Protein AF-A0A6A0A0K5-F1 (afdb_monomer_lite)

Radius of gyration: 17.3 Å; chains: 1; bounding box: 32×42×42 Å

Secondary structure (DSSP, 8-state):
--HHHHHHTTPPTTTTT-----HHHHHT-----S-HHHH---S-EEEEEEESHHHHS-GGGHHHHHHHHHHHEEEEEEEEEE-----TTS-TTS-SSPP--PPP-

Sequence (105 aa):
MDWEGMWSAGLKPGQAFDNALTSEQQERITVQEADYLQDGAGTDYDLGVDYTFFCALHPSLRPSWAAAWAKALRPGGLLITLIFPVDPAADPNHGPPFPGKAPAV

Structure (mmCIF, N/CA/C/O backbone):
data_AF-A0A6A0A0K5-F1
#
_entry.id   AF-A0A6A0A0K5-F1
#
loop_
_atom_site.group_PDB
_atom_site.id
_atom_site.type_symbol
_atom_site.label_atom_id
_atom_site.label_alt_id
_atom_site.label_comp_id
_atom_site.label_asym_id
_atom_site.label_entity_id
_atom_site.label_seq_id
_atom_site.pdbx_PDB_ins_code
_atom_site.Cartn_x
_atom_site.Cartn_y
_atom_site.Cartn_z
_atom_site.occupancy
_atom_site.B_iso_or_equi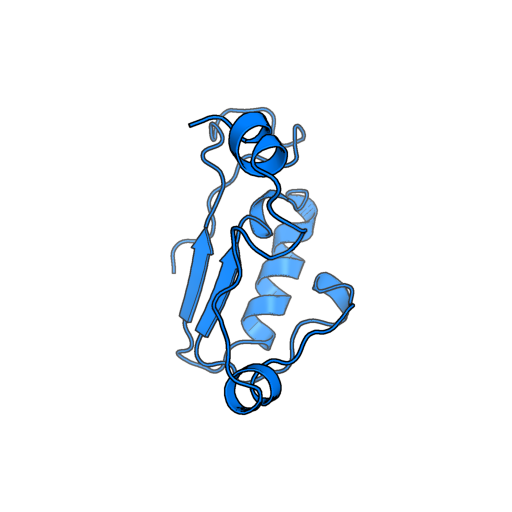v
_atom_site.auth_seq_id
_atom_site.auth_comp_id
_atom_site.auth_asym_id
_atom_site.auth_atom_id
_atom_site.pdbx_PDB_model_num
ATOM 1 N N . MET A 1 1 ? 6.229 27.042 -5.585 1.00 52.69 1 MET A N 1
ATOM 2 C CA . MET A 1 1 ? 6.116 26.546 -4.202 1.00 52.69 1 MET A CA 1
ATOM 3 C C . MET A 1 1 ? 7.203 25.502 -4.070 1.00 52.69 1 MET A C 1
ATOM 5 O O . MET A 1 1 ? 7.082 24.463 -4.704 1.00 52.69 1 MET A O 1
ATOM 9 N N . ASP A 1 2 ? 8.318 25.850 -3.431 1.00 70.06 2 ASP A N 1
ATOM 10 C CA . ASP A 1 2 ? 9.411 24.912 -3.169 1.00 70.06 2 ASP A CA 1
ATOM 11 C C . ASP A 1 2 ? 9.355 24.463 -1.700 1.00 70.06 2 ASP A C 1
ATOM 13 O O . ASP A 1 2 ? 8.832 25.176 -0.840 1.00 70.06 2 ASP A O 1
ATOM 17 N N . TRP A 1 3 ? 9.811 23.240 -1.444 1.00 58.97 3 TRP A N 1
ATOM 18 C CA . TRP A 1 3 ? 9.710 22.594 -0.136 1.00 58.97 3 TRP A CA 1
ATOM 19 C C . TRP A 1 3 ? 10.618 23.240 0.916 1.00 58.97 3 TRP A C 1
ATOM 21 O O . TRP A 1 3 ? 10.227 23.376 2.075 1.00 58.97 3 TRP A O 1
ATOM 31 N N . GLU A 1 4 ? 11.792 23.708 0.494 1.00 67.94 4 GLU A N 1
ATOM 32 C CA . GLU A 1 4 ? 12.782 24.356 1.357 1.00 67.94 4 GLU A CA 1
ATOM 33 C C . GLU A 1 4 ? 12.248 25.669 1.951 1.00 67.94 4 GLU A C 1
ATOM 35 O O . GLU A 1 4 ? 12.452 25.962 3.131 1.00 67.94 4 GLU A O 1
ATOM 40 N N . GLY A 1 5 ? 11.476 26.434 1.179 1.00 71.62 5 GLY A N 1
ATOM 41 C CA . GLY A 1 5 ? 10.829 27.670 1.602 1.00 71.62 5 GLY A CA 1
ATOM 42 C C . GLY A 1 5 ? 9.713 27.454 2.626 1.00 71.62 5 GLY A C 1
ATOM 43 O O . GLY A 1 5 ? 9.530 28.294 3.506 1.00 71.62 5 GLY A O 1
ATOM 44 N N . MET A 1 6 ? 9.000 26.322 2.572 1.00 65.19 6 MET A N 1
ATOM 45 C CA . MET A 1 6 ? 7.986 25.976 3.580 1.00 65.19 6 MET A CA 1
ATOM 46 C C . MET A 1 6 ? 8.628 25.624 4.928 1.00 65.19 6 MET A C 1
ATOM 48 O O . MET A 1 6 ? 8.154 26.078 5.969 1.00 65.19 6 MET A O 1
ATOM 52 N N . TRP A 1 7 ? 9.727 24.866 4.932 1.00 62.53 7 TRP A N 1
ATOM 53 C CA . TRP A 1 7 ? 10.435 24.502 6.167 1.00 62.53 7 TRP A CA 1
ATOM 54 C C . TRP A 1 7 ? 11.254 25.657 6.754 1.00 62.53 7 TRP A C 1
ATOM 56 O O . TRP A 1 7 ? 11.319 25.812 7.974 1.00 62.53 7 TRP A O 1
ATOM 66 N N . SER A 1 8 ? 11.782 26.542 5.907 1.00 71.12 8 SER A N 1
ATOM 67 C CA . SER A 1 8 ? 12.499 27.753 6.332 1.00 71.12 8 SER A CA 1
ATOM 68 C C . SER A 1 8 ? 11.597 28.804 7.000 1.00 71.12 8 SER A C 1
ATOM 70 O O . SER A 1 8 ? 12.098 29.702 7.673 1.00 71.12 8 SER A O 1
ATOM 72 N N . ALA A 1 9 ? 10.270 28.691 6.867 1.00 74.94 9 ALA A N 1
ATOM 73 C CA . ALA A 1 9 ? 9.289 29.601 7.468 1.00 74.94 9 ALA A CA 1
ATOM 74 C C . ALA A 1 9 ? 9.002 29.330 8.964 1.00 74.94 9 ALA A C 1
ATOM 76 O O . ALA A 1 9 ? 8.064 29.894 9.528 1.00 74.94 9 ALA A O 1
ATOM 77 N N . GLY A 1 10 ? 9.789 28.468 9.619 1.00 74.25 10 GLY A N 1
ATOM 78 C CA . GLY A 1 10 ? 9.640 28.156 11.045 1.00 74.25 10 GLY A CA 1
ATOM 79 C C . GLY A 1 10 ? 8.537 27.141 11.360 1.00 74.25 10 GLY A C 1
ATOM 80 O O . GLY A 1 10 ? 8.114 27.041 12.513 1.00 74.25 10 GLY A O 1
ATOM 81 N N . LEU A 1 11 ? 8.071 26.388 10.357 1.00 65.56 11 LEU A N 1
ATOM 82 C CA . LEU A 1 11 ? 7.167 25.256 10.560 1.00 65.56 11 LEU A CA 1
ATOM 83 C C . LEU A 1 11 ? 7.922 24.109 11.246 1.00 65.56 11 LEU A C 1
ATOM 85 O O . LEU A 1 11 ? 8.991 23.695 10.799 1.00 65.56 11 LEU A O 1
ATOM 89 N N . LYS A 1 12 ? 7.362 23.576 12.332 1.00 60.94 12 LYS A N 1
ATOM 90 C CA . LYS A 1 12 ? 7.873 22.365 12.988 1.00 60.94 12 LYS A CA 1
ATOM 91 C C . LYS A 1 12 ? 7.482 21.117 12.175 1.00 60.94 12 LYS A C 1
ATOM 93 O O . LYS A 1 12 ? 6.482 21.166 11.456 1.00 60.94 12 LYS A O 1
ATOM 98 N N . PRO A 1 13 ? 8.212 19.989 12.286 1.00 52.72 13 PRO A N 1
ATOM 99 C CA . PRO A 1 13 ? 7.772 18.713 11.713 1.00 52.72 13 PRO A CA 1
ATOM 100 C C . PRO A 1 13 ? 6.319 18.399 12.110 1.00 52.72 13 PRO A C 1
ATOM 102 O O . PRO A 1 13 ? 5.974 18.525 13.281 1.00 52.72 13 PRO A O 1
ATOM 105 N N . GLY A 1 14 ? 5.474 18.053 11.133 1.00 59.56 14 GLY A N 1
ATOM 106 C CA . GLY A 1 14 ? 4.019 17.885 11.300 1.00 59.56 14 GLY A CA 1
ATOM 107 C C . GLY A 1 14 ? 3.210 19.121 10.899 1.00 59.56 14 GLY A C 1
ATOM 108 O O . GLY A 1 14 ? 2.281 19.021 10.111 1.00 59.56 14 GLY A O 1
ATOM 109 N N . GLN A 1 15 ? 3.655 20.324 11.254 1.00 62.28 15 GLN A N 1
ATOM 110 C CA . GLN A 1 15 ? 2.855 21.557 11.189 1.00 62.28 15 GLN A CA 1
ATOM 111 C C . GLN A 1 15 ? 2.355 21.963 9.784 1.00 62.28 15 GLN A C 1
ATOM 113 O O . GLN A 1 15 ? 1.380 22.700 9.661 1.00 62.28 15 GLN A O 1
ATOM 118 N N . ALA A 1 16 ? 3.019 21.507 8.717 1.00 58.62 16 ALA A N 1
ATOM 119 C CA . ALA A 1 16 ? 2.605 21.756 7.331 1.00 58.62 16 ALA A CA 1
ATOM 120 C C . ALA A 1 16 ? 1.531 20.774 6.819 1.00 58.62 16 ALA A C 1
ATOM 122 O O . ALA A 1 16 ? 0.846 21.071 5.842 1.00 58.62 16 ALA A O 1
ATOM 123 N N . PHE A 1 17 ? 1.406 19.609 7.459 1.00 59.84 17 PHE A N 1
ATOM 124 C CA . PHE A 1 17 ? 0.551 18.493 7.040 1.00 59.84 17 PHE A CA 1
ATOM 125 C C . PHE A 1 17 ? -0.351 17.976 8.166 1.00 59.84 17 PHE A C 1
ATOM 127 O O . PHE A 1 17 ? -1.050 16.980 7.979 1.00 59.84 17 PHE A O 1
ATOM 134 N N . ASP A 1 18 ? -0.352 18.651 9.318 1.00 58.31 18 ASP A N 1
ATOM 135 C CA . ASP A 1 18 ? -1.231 18.361 10.438 1.00 58.31 18 ASP A CA 1
ATOM 136 C C . ASP A 1 18 ? -2.674 18.620 9.993 1.00 58.31 18 ASP A C 1
ATOM 138 O O . ASP A 1 18 ? -3.207 19.728 10.074 1.00 58.31 18 ASP A O 1
ATOM 142 N N . ASN A 1 19 ? -3.347 17.557 9.554 1.00 58.47 19 ASN A N 1
ATOM 143 C CA . ASN A 1 19 ? -4.766 17.437 9.828 1.00 58.47 19 ASN A CA 1
ATOM 144 C C . ASN A 1 19 ? -4.866 17.513 11.349 1.00 58.47 19 ASN A C 1
ATOM 146 O O . ASN A 1 19 ? -4.417 16.592 12.026 1.00 58.47 19 ASN A O 1
ATOM 150 N N . ALA A 1 20 ? -5.366 18.623 11.892 1.00 69.06 20 ALA A N 1
ATOM 151 C CA . ALA A 1 20 ? -5.585 18.781 13.324 1.00 69.06 20 ALA A CA 1
ATOM 152 C C . ALA A 1 20 ? -6.673 17.792 13.779 1.00 69.06 20 ALA A C 1
ATOM 154 O O . ALA A 1 20 ? -7.835 18.153 13.953 1.00 69.06 20 ALA A O 1
ATOM 155 N N . LEU A 1 21 ? -6.303 16.517 13.891 1.00 78.31 21 LEU A N 1
ATOM 156 C CA . LEU A 1 21 ? -7.168 15.451 14.352 1.00 78.31 21 LEU A CA 1
ATOM 157 C C . LEU A 1 21 ? -7.382 15.649 15.847 1.00 78.31 21 LEU A C 1
ATOM 159 O O . LEU A 1 21 ? -6.422 15.807 16.607 1.00 78.31 21 LEU A O 1
ATOM 163 N N . THR A 1 22 ? -8.636 15.610 16.279 1.00 86.00 22 THR A N 1
ATOM 164 C CA . THR A 1 22 ? -8.963 15.543 17.703 1.00 86.00 22 THR A CA 1
ATOM 165 C C . THR A 1 22 ? -8.405 14.252 18.308 1.00 86.00 22 THR A C 1
ATOM 167 O O . THR A 1 22 ? -8.148 13.283 17.592 1.00 86.00 22 THR A O 1
ATOM 170 N N . SER A 1 23 ? -8.249 14.195 19.633 1.00 85.06 23 SER A N 1
ATOM 171 C CA . SER A 1 23 ? -7.840 12.958 20.317 1.00 85.06 23 SER A CA 1
ATOM 172 C C . SER A 1 23 ? -8.764 11.782 19.973 1.00 85.06 23 SER A C 1
ATOM 174 O O . SER A 1 23 ? -8.282 10.695 19.682 1.00 85.06 23 SER A O 1
ATOM 176 N N . GLU A 1 24 ? -10.074 12.029 19.868 1.00 90.81 24 GLU A N 1
ATOM 177 C CA . GLU A 1 24 ? -11.053 11.019 19.443 1.00 90.81 24 GLU A CA 1
ATOM 178 C C . GLU A 1 24 ? -10.794 10.509 18.013 1.00 90.81 24 GLU A C 1
ATOM 180 O O . GLU A 1 24 ? -10.960 9.327 17.725 1.00 90.81 24 GLU A O 1
ATOM 185 N N . GLN A 1 25 ? -10.385 11.382 17.086 1.00 88.38 25 GLN A N 1
ATOM 186 C CA . GLN A 1 25 ? -10.047 10.970 15.721 1.00 88.38 25 GLN A CA 1
ATOM 187 C C . GLN A 1 25 ? -8.738 10.178 15.670 1.00 88.38 25 GLN A C 1
ATOM 189 O O . GLN A 1 25 ? -8.630 9.243 14.880 1.00 88.38 25 GLN A O 1
ATOM 194 N N . GLN A 1 26 ? -7.765 10.518 16.516 1.00 85.12 26 GLN A N 1
ATOM 195 C CA . GLN A 1 26 ? -6.502 9.784 16.621 1.00 85.12 26 GLN A CA 1
ATOM 196 C C . GLN A 1 26 ? -6.717 8.369 17.172 1.00 85.12 26 GLN A C 1
ATOM 198 O O . GLN A 1 26 ? -6.127 7.426 16.657 1.00 85.12 26 GLN A O 1
ATOM 203 N N . GLU A 1 27 ? -7.620 8.193 18.140 1.00 91.38 27 GLU A N 1
ATOM 204 C CA . GLU A 1 27 ? -7.978 6.875 18.694 1.00 91.38 27 GLU A CA 1
ATOM 205 C C . GLU A 1 27 ? -8.615 5.929 17.661 1.00 91.38 27 GLU A C 1
ATOM 207 O O . GLU A 1 27 ? -8.588 4.711 17.832 1.00 91.38 27 GLU A O 1
ATOM 212 N N 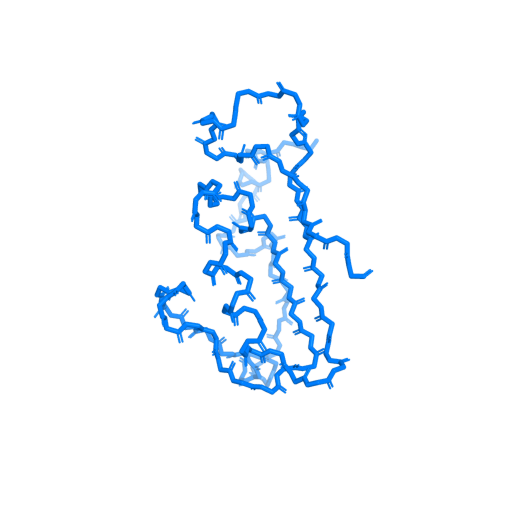. 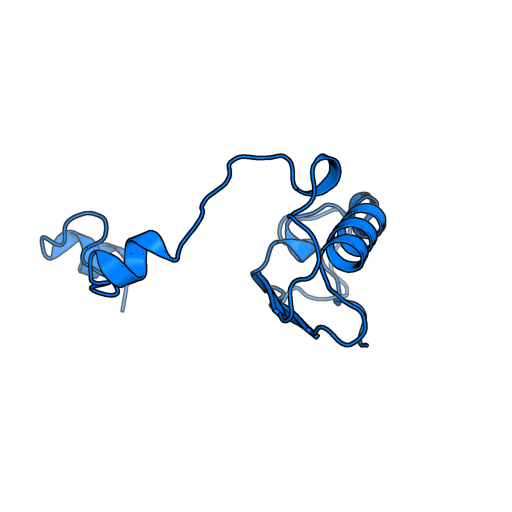ARG A 1 28 ? -9.162 6.465 16.561 1.00 92.25 28 ARG A N 1
ATOM 213 C CA . ARG A 1 28 ? -9.715 5.672 15.447 1.00 92.25 28 ARG A CA 1
ATOM 214 C C . ARG A 1 28 ? -8.645 5.196 14.461 1.00 92.25 28 ARG A C 1
ATOM 216 O O . ARG A 1 28 ? -8.971 4.460 13.532 1.00 92.25 28 ARG A O 1
ATOM 223 N N . ILE A 1 29 ? -7.394 5.622 14.630 1.00 90.44 29 ILE A N 1
ATOM 224 C CA . ILE A 1 29 ? -6.277 5.270 13.755 1.00 90.44 29 ILE A CA 1
ATOM 225 C C . ILE A 1 29 ? -5.431 4.209 14.448 1.00 90.44 29 ILE A C 1
ATOM 227 O O . ILE A 1 29 ? -4.956 4.388 15.564 1.00 90.44 29 ILE A O 1
ATOM 231 N N . THR A 1 30 ? -5.201 3.102 13.751 1.00 90.56 30 THR A N 1
ATOM 232 C CA . THR A 1 30 ? -4.217 2.097 14.154 1.00 90.56 30 THR A CA 1
ATOM 233 C C . THR A 1 30 ? -3.061 2.132 13.169 1.00 90.56 30 THR A C 1
ATOM 235 O O . THR A 1 30 ? -3.275 2.065 11.960 1.00 90.56 30 THR A O 1
ATOM 238 N N . VAL A 1 31 ? -1.841 2.243 13.690 1.00 90.56 31 VAL A N 1
ATOM 239 C CA . VAL A 1 31 ? -0.606 2.160 12.907 1.00 90.56 31 VAL A CA 1
ATOM 240 C C . VAL A 1 31 ? 0.122 0.892 13.318 1.00 90.56 31 VAL A C 1
ATOM 242 O O . VAL A 1 31 ? 0.284 0.627 14.507 1.00 90.56 31 VAL A O 1
ATOM 245 N N . GLN A 1 32 ? 0.554 0.118 12.330 1.00 89.81 32 GLN A N 1
ATOM 246 C CA . GLN A 1 32 ? 1.276 -1.127 12.537 1.00 89.81 32 GLN A CA 1
ATOM 247 C C . GLN A 1 32 ? 2.568 -1.108 11.720 1.00 89.81 32 GLN A C 1
ATOM 249 O O . GLN A 1 32 ? 2.545 -0.826 10.524 1.00 89.81 32 GLN A O 1
ATOM 254 N N . GLU A 1 33 ? 3.685 -1.426 12.371 1.00 91.75 33 GLU A N 1
ATOM 255 C CA . GLU A 1 33 ? 4.953 -1.737 11.710 1.00 91.75 33 GLU A CA 1
ATOM 256 C C . GLU A 1 33 ? 4.977 -3.239 11.392 1.00 91.75 33 GLU A C 1
ATOM 258 O O . GLU A 1 33 ? 4.847 -4.060 12.300 1.00 91.75 33 GLU A O 1
ATOM 263 N N . ALA A 1 34 ? 5.067 -3.601 10.110 1.00 89.44 34 ALA A N 1
ATOM 264 C CA . ALA A 1 34 ? 5.020 -4.990 9.644 1.00 89.44 34 ALA A CA 1
ATOM 265 C C . ALA A 1 34 ? 5.610 -5.140 8.230 1.00 89.44 34 ALA A C 1
ATOM 267 O O . ALA A 1 34 ? 5.699 -4.157 7.485 1.00 89.44 34 ALA A O 1
ATOM 268 N N . ASP A 1 35 ? 5.939 -6.375 7.829 1.00 92.75 35 ASP A N 1
ATOM 269 C CA . ASP A 1 35 ? 6.133 -6.708 6.413 1.00 92.75 35 ASP A CA 1
ATOM 270 C C . ASP A 1 35 ? 4.771 -7.048 5.807 1.00 92.75 35 ASP A C 1
ATOM 272 O O . ASP A 1 35 ? 4.245 -8.151 5.960 1.00 92.75 35 ASP A O 1
ATOM 276 N N . TYR A 1 36 ? 4.198 -6.093 5.078 1.00 91.00 36 TYR A N 1
ATOM 277 C CA . TYR A 1 36 ? 2.877 -6.253 4.480 1.00 91.00 36 TYR A CA 1
ATOM 278 C C . TYR A 1 36 ? 2.753 -7.491 3.571 1.00 91.00 36 TYR A C 1
ATOM 280 O O . TYR A 1 36 ? 1.670 -8.066 3.472 1.00 91.00 36 TYR A O 1
ATOM 288 N N . LEU A 1 37 ? 3.834 -7.934 2.914 1.00 93.25 37 LEU A N 1
ATOM 289 C CA . LEU A 1 37 ? 3.778 -9.089 2.011 1.00 93.25 37 LEU A CA 1
ATOM 290 C C . LEU A 1 37 ? 3.721 -10.432 2.749 1.00 93.25 37 LEU A C 1
ATOM 292 O O . LEU A 1 37 ? 3.316 -11.428 2.146 1.00 93.25 37 LEU A O 1
ATOM 296 N N . GLN A 1 38 ? 4.122 -10.468 4.020 1.00 88.88 38 GLN A N 1
ATOM 297 C CA . GLN A 1 38 ? 4.116 -11.675 4.852 1.00 88.88 38 GLN A CA 1
ATOM 298 C C . GLN A 1 38 ? 2.972 -11.647 5.862 1.00 88.88 38 GLN A C 1
ATOM 300 O O . GLN A 1 38 ? 2.194 -12.598 5.962 1.00 88.88 38 GLN A O 1
ATOM 305 N N . ASP A 1 39 ? 2.847 -10.530 6.570 1.00 84.62 39 ASP A N 1
ATOM 306 C CA . ASP A 1 39 ? 1.926 -10.376 7.689 1.00 84.62 39 ASP A CA 1
ATOM 307 C C . ASP A 1 39 ? 0.531 -9.935 7.208 1.00 84.62 39 ASP A C 1
ATOM 309 O O . ASP A 1 39 ? -0.487 -10.273 7.822 1.00 84.62 39 ASP A O 1
ATOM 313 N N . GLY A 1 40 ? 0.468 -9.266 6.049 1.00 73.56 40 GLY A N 1
ATOM 314 C CA . GLY A 1 40 ? -0.746 -8.662 5.503 1.00 73.56 40 GLY A CA 1
ATOM 315 C C . GLY A 1 40 ? -1.231 -7.466 6.326 1.00 73.56 40 GLY A C 1
ATOM 316 O O . GLY A 1 40 ? -0.587 -7.024 7.275 1.00 73.56 40 GLY A O 1
ATOM 317 N N . ALA A 1 41 ? -2.402 -6.945 5.965 1.00 72.88 41 ALA A N 1
ATOM 318 C CA . ALA A 1 41 ? -3.225 -6.198 6.913 1.00 72.88 41 ALA A CA 1
ATOM 319 C C . ALA A 1 41 ? -4.172 -7.171 7.642 1.00 72.88 41 ALA A C 1
ATOM 321 O O . ALA A 1 41 ? -4.213 -8.366 7.326 1.00 72.88 41 ALA A O 1
ATOM 322 N N . GLY A 1 42 ? -4.956 -6.663 8.601 1.00 82.81 42 GLY A N 1
ATOM 323 C CA . GLY A 1 42 ? -6.135 -7.375 9.108 1.00 82.81 42 GLY A CA 1
ATOM 324 C C . GLY A 1 42 ? -7.106 -7.789 7.987 1.00 82.81 42 GLY A C 1
ATOM 325 O O . GLY A 1 42 ? -6.828 -7.618 6.802 1.00 82.81 42 GLY A O 1
ATOM 326 N N . THR A 1 43 ? -8.259 -8.342 8.341 1.00 91.88 43 THR A N 1
ATOM 327 C CA . THR A 1 43 ? -9.263 -8.791 7.362 1.00 91.88 43 THR A CA 1
ATOM 328 C C . THR A 1 43 ? -10.494 -7.893 7.364 1.00 91.88 43 THR A C 1
ATOM 330 O O . THR A 1 43 ? -10.673 -7.054 8.245 1.00 91.88 43 THR A O 1
ATOM 333 N N . ASP A 1 44 ? -11.363 -8.115 6.379 1.00 95.25 44 ASP A N 1
ATOM 334 C CA . ASP A 1 44 ? -12.714 -7.557 6.301 1.00 95.25 44 ASP A CA 1
ATOM 335 C C . ASP A 1 44 ? -12.799 -6.036 6.108 1.00 95.25 44 ASP A C 1
ATOM 337 O O . ASP A 1 44 ? -13.818 -5.416 6.420 1.00 95.25 44 ASP A O 1
ATOM 341 N N . TYR A 1 45 ? -11.766 -5.426 5.526 1.00 96.50 45 TYR A N 1
ATOM 342 C CA . TYR A 1 45 ? -11.812 -4.011 5.173 1.00 96.50 45 TYR A CA 1
ATOM 343 C C . TYR A 1 45 ? -12.762 -3.752 3.996 1.00 96.50 45 TYR A C 1
ATOM 345 O O . TYR A 1 45 ? -12.773 -4.481 2.999 1.00 96.50 45 TYR A O 1
ATOM 353 N N . ASP A 1 46 ? -13.540 -2.672 4.097 1.00 97.44 46 ASP A N 1
ATOM 354 C CA . ASP A 1 46 ? -14.414 -2.185 3.024 1.00 97.44 46 ASP A CA 1
ATOM 355 C C . ASP A 1 46 ? -13.632 -1.494 1.893 1.00 97.44 46 ASP A C 1
ATOM 357 O O . ASP A 1 46 ? -14.020 -1.567 0.725 1.00 97.44 46 ASP A O 1
ATOM 361 N N . LEU A 1 47 ? -12.543 -0.804 2.245 1.00 96.44 47 LEU A N 1
ATOM 362 C CA . LEU A 1 47 ? -11.732 0.004 1.341 1.00 96.44 47 LEU A CA 1
ATOM 363 C C . LEU A 1 47 ? -10.244 -0.149 1.675 1.00 96.44 47 LEU A C 1
ATOM 365 O O . LEU A 1 47 ? -9.828 0.073 2.810 1.00 96.44 47 LEU A O 1
ATOM 369 N N . GLY A 1 48 ? -9.449 -0.462 0.658 1.00 94.88 48 GLY A N 1
ATOM 370 C CA . GLY A 1 48 ? -7.994 -0.428 0.678 1.00 94.88 48 GLY A CA 1
ATOM 371 C C . GLY A 1 48 ? -7.474 0.723 -0.175 1.00 94.88 48 GLY A C 1
ATOM 372 O O . GLY A 1 48 ? -8.005 0.998 -1.254 1.00 94.88 48 GLY A O 1
ATOM 373 N N . VAL A 1 49 ? -6.422 1.387 0.297 1.00 95.31 49 VAL A N 1
ATOM 374 C CA . VAL A 1 49 ? -5.713 2.421 -0.462 1.00 95.31 49 VAL A CA 1
ATOM 375 C C . VAL A 1 49 ? -4.242 2.046 -0.527 1.00 95.31 49 VAL A C 1
ATOM 377 O O . VAL A 1 49 ? -3.549 2.027 0.487 1.00 95.31 49 VAL A O 1
ATOM 380 N N . ASP A 1 50 ? -3.768 1.768 -1.734 1.00 94.62 50 ASP A N 1
ATOM 381 C CA . ASP A 1 50 ? -2.353 1.608 -2.034 1.00 94.62 50 ASP A CA 1
ATOM 382 C C . ASP A 1 50 ? -1.842 2.915 -2.638 1.00 94.62 50 ASP A C 1
ATOM 384 O O . ASP A 1 50 ? -2.222 3.295 -3.749 1.00 94.62 50 ASP A O 1
ATOM 388 N N . TYR A 1 51 ? -1.000 3.622 -1.887 1.00 94.44 51 TYR A N 1
ATOM 389 C CA . TYR A 1 51 ? -0.378 4.853 -2.351 1.00 94.44 51 TYR A CA 1
ATOM 390 C C . TYR A 1 51 ? 1.079 4.603 -2.724 1.00 94.44 51 TYR A C 1
ATOM 392 O O . TYR A 1 51 ? 1.965 4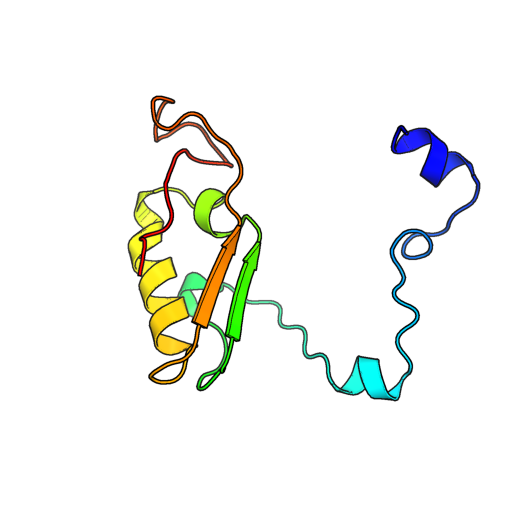.606 -1.871 1.00 94.44 51 TYR A O 1
ATOM 400 N N . THR A 1 52 ? 1.334 4.407 -4.016 1.00 93.75 52 THR A N 1
ATOM 401 C CA . THR A 1 52 ? 2.662 4.174 -4.610 1.00 93.75 52 THR A CA 1
ATOM 402 C C . THR A 1 52 ? 3.413 2.938 -4.093 1.00 93.75 52 THR A C 1
ATOM 404 O O . THR A 1 52 ? 4.562 2.722 -4.479 1.00 93.75 52 THR A O 1
ATOM 407 N N . PHE A 1 53 ? 2.771 2.080 -3.294 1.00 94.62 53 PHE A N 1
ATOM 408 C CA . PHE A 1 53 ? 3.385 0.880 -2.730 1.00 94.62 53 PHE A CA 1
ATOM 409 C C . PHE A 1 53 ? 3.504 -0.222 -3.788 1.00 94.62 53 PHE A C 1
ATOM 411 O O . PHE A 1 53 ? 4.585 -0.783 -3.962 1.00 94.62 53 PHE A O 1
ATOM 418 N N . PHE A 1 54 ? 2.465 -0.439 -4.602 1.00 94.69 54 PHE A N 1
ATOM 419 C CA . PHE A 1 54 ? 2.498 -1.383 -5.729 1.00 94.69 54 PHE A CA 1
ATOM 420 C C . PHE A 1 54 ? 3.725 -1.201 -6.640 1.00 94.69 54 PHE A C 1
ATOM 422 O O . PHE A 1 54 ? 4.397 -2.172 -6.990 1.00 94.69 54 PHE A O 1
ATOM 429 N N . CYS A 1 55 ? 4.030 0.042 -7.033 1.00 93.94 55 CYS A N 1
ATOM 430 C CA . CYS A 1 55 ? 5.176 0.335 -7.897 1.00 93.94 55 CYS A CA 1
ATOM 431 C C . CYS A 1 55 ? 6.500 0.463 -7.140 1.00 93.94 55 CYS A C 1
ATOM 433 O O . CYS A 1 55 ? 7.546 0.475 -7.781 1.00 93.94 55 CYS A O 1
ATOM 435 N N . ALA A 1 56 ? 6.496 0.529 -5.810 1.00 96.00 56 ALA A N 1
ATOM 436 C CA . ALA A 1 56 ? 7.726 0.415 -5.032 1.00 96.00 56 ALA A CA 1
ATOM 437 C C . ALA A 1 56 ? 8.264 -1.030 -5.019 1.00 96.00 56 ALA A C 1
ATOM 439 O O . ALA A 1 56 ? 9.462 -1.247 -4.849 1.00 96.00 56 ALA A O 1
ATOM 440 N N . LEU A 1 57 ? 7.390 -2.017 -5.241 1.00 94.94 57 LEU A N 1
ATOM 441 C CA . LEU A 1 57 ? 7.743 -3.432 -5.270 1.00 94.94 57 LEU A CA 1
ATOM 442 C C . LEU A 1 57 ? 8.323 -3.858 -6.623 1.00 94.94 57 LEU A C 1
ATOM 444 O O . LEU A 1 57 ? 7.778 -3.545 -7.688 1.00 94.94 57 LEU A O 1
ATOM 448 N N . HIS A 1 58 ? 9.385 -4.667 -6.573 1.00 94.88 58 HIS A N 1
ATOM 449 C CA . HIS A 1 58 ? 9.902 -5.352 -7.756 1.00 94.88 58 HIS A CA 1
ATOM 450 C C . HIS A 1 58 ? 8.783 -6.185 -8.417 1.00 94.88 58 HIS A C 1
ATOM 452 O O . HIS A 1 58 ? 7.988 -6.801 -7.695 1.00 94.88 58 HIS A O 1
ATOM 458 N N . PRO A 1 59 ? 8.706 -6.275 -9.763 1.00 93.56 59 PRO A N 1
ATOM 459 C CA . PRO A 1 59 ? 7.621 -6.981 -10.444 1.00 93.56 59 PRO A CA 1
ATOM 460 C C . PRO A 1 59 ? 7.365 -8.416 -9.962 1.00 93.56 59 PRO A C 1
ATOM 462 O O . PRO A 1 59 ? 6.214 -8.852 -9.942 1.00 93.56 59 PRO A O 1
ATOM 465 N N . SER A 1 60 ? 8.404 -9.130 -9.515 1.00 94.44 60 SER A N 1
ATOM 466 C CA . SER A 1 60 ? 8.286 -10.497 -8.983 1.00 94.44 60 SER A CA 1
ATOM 467 C C . SER A 1 60 ? 7.492 -10.610 -7.674 1.00 94.44 60 SER A C 1
ATOM 469 O O . SER A 1 60 ? 7.044 -11.703 -7.345 1.00 94.44 60 SER A O 1
ATOM 471 N N . LEU A 1 61 ? 7.305 -9.515 -6.931 1.00 95.38 61 LEU A N 1
ATOM 472 C CA . LEU A 1 61 ? 6.571 -9.487 -5.657 1.00 95.38 61 LEU A CA 1
ATOM 473 C C . LEU A 1 61 ? 5.088 -9.116 -5.824 1.00 95.38 61 LEU A C 1
ATOM 475 O O . LEU A 1 61 ? 4.305 -9.234 -4.882 1.00 95.38 61 LEU A O 1
ATOM 479 N N . ARG A 1 62 ? 4.673 -8.697 -7.027 1.00 93.25 62 ARG A N 1
ATOM 480 C CA . ARG A 1 62 ? 3.292 -8.269 -7.314 1.00 93.25 62 ARG A CA 1
ATOM 481 C C . ARG A 1 62 ? 2.232 -9.359 -7.076 1.00 93.25 62 ARG A C 1
ATOM 483 O O . ARG A 1 62 ? 1.145 -9.002 -6.627 1.00 93.25 62 ARG A O 1
ATOM 490 N N . PRO A 1 63 ? 2.494 -10.662 -7.308 1.00 93.94 63 PRO A N 1
ATOM 491 C CA . PRO A 1 63 ? 1.543 -11.707 -6.926 1.00 93.94 63 PRO A CA 1
ATOM 492 C C . PRO A 1 63 ? 1.293 -11.766 -5.413 1.00 93.94 63 PRO A C 1
ATOM 494 O O . PRO A 1 63 ? 0.144 -11.876 -4.994 1.00 93.94 63 PRO A O 1
ATOM 497 N N . SER A 1 64 ? 2.342 -11.631 -4.592 1.00 94.81 64 SER A N 1
ATOM 498 C CA . SER A 1 64 ? 2.210 -11.599 -3.128 1.00 94.81 64 SER A CA 1
ATOM 499 C C . SER A 1 64 ? 1.443 -10.364 -2.663 1.00 94.81 64 SER A C 1
ATOM 501 O O . SER A 1 64 ? 0.566 -10.467 -1.814 1.00 94.81 64 SER A O 1
ATOM 503 N N . TRP A 1 65 ? 1.708 -9.210 -3.281 1.00 95.06 65 TRP A N 1
ATOM 504 C CA . TRP A 1 65 ? 0.942 -7.983 -3.059 1.00 95.06 65 TRP A CA 1
ATOM 505 C C . TRP A 1 65 ? -0.554 -8.167 -3.352 1.00 95.06 65 TRP A C 1
ATOM 507 O O . TRP A 1 65 ? -1.395 -7.800 -2.533 1.00 95.06 65 TRP A O 1
ATOM 517 N N . ALA A 1 66 ? -0.896 -8.787 -4.486 1.00 93.06 66 ALA A N 1
ATOM 518 C CA . ALA A 1 66 ? -2.288 -9.032 -4.858 1.00 93.06 66 ALA A CA 1
ATOM 519 C C . ALA A 1 66 ? -2.974 -9.989 -3.870 1.00 93.06 66 ALA A C 1
ATOM 521 O O . ALA A 1 66 ? -4.115 -9.757 -3.475 1.00 93.06 66 ALA A O 1
ATOM 522 N N . ALA A 1 67 ? -2.269 -11.038 -3.434 1.00 92.88 67 ALA A N 1
ATOM 523 C CA . ALA A 1 67 ? -2.772 -11.980 -2.439 1.00 92.88 67 ALA A CA 1
ATOM 524 C C . ALA A 1 67 ? -3.004 -11.314 -1.070 1.00 92.88 67 ALA A C 1
ATOM 526 O O . ALA A 1 67 ? -4.027 -11.574 -0.434 1.00 92.88 67 ALA A O 1
ATOM 527 N N . ALA A 1 68 ? -2.099 -10.431 -0.638 1.00 94.19 68 ALA A N 1
ATOM 528 C CA . ALA A 1 68 ? -2.240 -9.683 0.609 1.00 94.19 68 ALA A CA 1
ATOM 529 C C . ALA A 1 68 ? -3.487 -8.780 0.592 1.00 94.19 68 ALA A C 1
ATOM 531 O O . ALA A 1 68 ? -4.292 -8.837 1.523 1.00 94.19 68 ALA A O 1
ATOM 532 N N . TRP A 1 69 ? -3.718 -8.034 -0.495 1.00 94.44 69 TRP A N 1
ATOM 533 C CA . TRP A 1 69 ? -4.929 -7.217 -0.636 1.00 94.44 69 TRP A CA 1
ATOM 534 C C . TRP A 1 69 ? -6.210 -8.048 -0.732 1.00 94.44 69 TRP A C 1
ATOM 536 O O . TRP A 1 69 ? -7.210 -7.695 -0.108 1.00 94.44 69 TRP A O 1
ATOM 546 N N . ALA A 1 70 ? -6.185 -9.168 -1.460 1.00 92.69 70 ALA A N 1
ATOM 547 C CA . ALA A 1 70 ? -7.334 -10.068 -1.565 1.00 92.69 70 ALA A CA 1
ATOM 548 C C . ALA A 1 70 ? -7.726 -10.689 -0.213 1.00 92.69 70 ALA A C 1
ATOM 550 O O . ALA A 1 70 ? -8.905 -10.922 0.030 1.00 92.69 70 ALA A O 1
ATOM 551 N N . LYS A 1 71 ? -6.750 -10.944 0.669 1.00 93.38 71 LYS A N 1
ATOM 552 C CA . LYS A 1 71 ? -6.993 -11.389 2.050 1.00 93.38 71 LYS A CA 1
ATOM 553 C C . LYS A 1 71 ? -7.549 -10.260 2.923 1.00 93.38 71 LYS A C 1
ATOM 555 O O . LYS A 1 71 ? -8.385 -10.516 3.786 1.00 93.38 71 LYS A O 1
ATOM 560 N N . ALA A 1 72 ? -7.053 -9.039 2.734 1.00 94.56 72 ALA A N 1
ATOM 561 C CA . ALA A 1 72 ? -7.413 -7.903 3.572 1.00 94.56 72 ALA A CA 1
ATOM 562 C C . ALA A 1 72 ? -8.841 -7.398 3.312 1.00 94.56 72 ALA A C 1
ATOM 564 O O . ALA A 1 72 ? -9.541 -6.996 4.241 1.00 94.56 72 ALA A O 1
ATOM 565 N N . LEU A 1 73 ? -9.285 -7.416 2.055 1.00 95.38 73 LEU A N 1
ATOM 566 C CA . LEU A 1 73 ? -10.596 -6.902 1.665 1.00 95.38 73 LEU A CA 1
ATOM 567 C C . LEU A 1 73 ? -11.691 -7.955 1.829 1.00 95.38 73 LEU A C 1
ATOM 569 O O . LEU A 1 73 ? -11.532 -9.115 1.450 1.00 95.38 73 LEU A O 1
ATOM 573 N N . ARG A 1 74 ? -12.854 -7.529 2.327 1.00 96.81 74 ARG A N 1
ATOM 574 C CA . ARG A 1 74 ? -14.054 -8.375 2.300 1.00 96.81 74 ARG A CA 1
ATOM 575 C C . ARG A 1 74 ? -14.550 -8.586 0.857 1.00 96.81 74 ARG A C 1
ATOM 577 O O . ARG A 1 74 ? -14.264 -7.759 -0.016 1.00 96.81 74 ARG A O 1
ATOM 584 N N . PRO A 1 75 ? -15.397 -9.598 0.587 1.00 95.25 75 PRO A N 1
ATOM 585 C CA . PRO A 1 75 ? -16.103 -9.697 -0.688 1.00 95.25 75 PRO A CA 1
ATOM 586 C C . PRO A 1 75 ? -16.865 -8.404 -1.028 1.00 95.25 75 PRO A C 1
ATOM 588 O O . PRO A 1 75 ? -17.675 -7.919 -0.238 1.00 95.25 75 PRO A O 1
ATOM 591 N N . GLY A 1 76 ? -16.594 -7.837 -2.206 1.00 94.69 76 GLY A N 1
ATOM 592 C CA . GLY A 1 76 ? -17.168 -6.560 -2.649 1.00 94.69 76 GLY A CA 1
ATOM 593 C C . GLY A 1 76 ? -16.488 -5.305 -2.084 1.00 94.69 76 GLY A C 1
ATOM 594 O O . GLY A 1 76 ? -16.959 -4.203 -2.360 1.00 94.69 76 GLY A O 1
ATOM 595 N N . GLY A 1 77 ? -15.410 -5.448 -1.307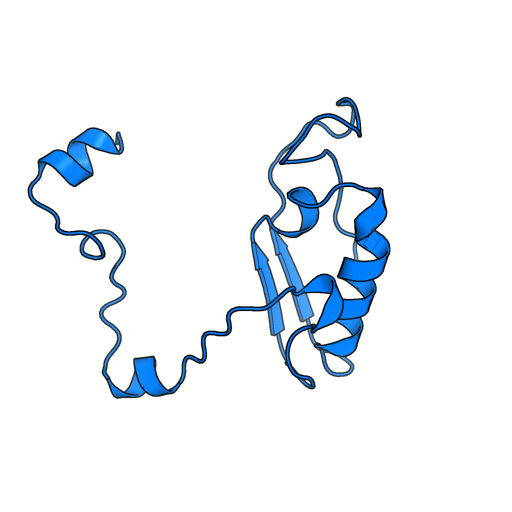 1.00 95.81 77 GLY A N 1
ATOM 596 C CA . GLY A 1 77 ? -14.543 -4.334 -0.923 1.00 95.81 77 GLY A CA 1
ATOM 597 C C . GLY A 1 77 ? -13.805 -3.740 -2.126 1.00 95.81 77 GLY A C 1
ATOM 598 O O . GLY A 1 77 ? -13.644 -4.390 -3.162 1.00 95.81 77 GLY A O 1
ATOM 599 N N . LEU A 1 78 ? -13.364 -2.490 -1.992 1.00 95.69 78 LEU A N 1
ATOM 600 C CA . LEU A 1 78 ? -12.701 -1.747 -3.065 1.00 95.69 78 LEU A CA 1
ATOM 601 C C . LEU A 1 78 ? -11.213 -1.565 -2.770 1.00 95.69 78 LEU A C 1
ATOM 603 O O . LEU A 1 78 ? -10.837 -1.225 -1.654 1.00 95.69 78 LEU A O 1
ATOM 607 N N . LEU A 1 79 ? -10.374 -1.723 -3.792 1.00 94.94 79 LEU A N 1
ATOM 608 C CA . LEU A 1 79 ? -8.967 -1.330 -3.754 1.00 94.94 79 LEU A CA 1
ATOM 609 C C . LEU A 1 79 ? -8.757 -0.131 -4.676 1.00 94.94 79 LEU A C 1
ATOM 611 O O . LEU A 1 79 ? -9.025 -0.213 -5.874 1.00 94.94 79 LEU A O 1
ATOM 615 N N . ILE A 1 80 ? -8.244 0.969 -4.129 1.00 95.69 80 ILE A N 1
ATOM 616 C CA . ILE A 1 80 ? -7.780 2.116 -4.911 1.00 95.69 80 ILE A CA 1
ATOM 617 C C . ILE A 1 80 ? -6.255 2.070 -4.939 1.00 95.69 80 ILE A C 1
ATOM 619 O O . ILE A 1 80 ? -5.612 2.119 -3.892 1.00 95.69 80 ILE A O 1
ATOM 623 N N . THR A 1 81 ? -5.669 2.002 -6.133 1.00 94.38 81 THR A N 1
ATOM 624 C CA . THR A 1 81 ? -4.211 1.974 -6.308 1.00 94.38 81 THR A CA 1
ATOM 625 C C . THR A 1 81 ? -3.739 3.211 -7.057 1.00 94.38 81 THR A C 1
ATOM 627 O O . THR A 1 81 ? -4.087 3.420 -8.220 1.00 94.38 81 THR A O 1
ATOM 630 N N . LEU A 1 82 ? -2.920 4.024 -6.393 1.00 93.31 82 LEU A N 1
ATOM 631 C CA . LEU A 1 82 ? -2.278 5.196 -6.971 1.00 93.31 82 LEU A CA 1
ATOM 632 C C . LEU A 1 82 ? -0.856 4.816 -7.370 1.00 93.31 82 LEU A C 1
ATOM 634 O O . LEU A 1 82 ? -0.014 4.518 -6.526 1.00 93.31 82 LEU A O 1
ATOM 638 N N . ILE A 1 83 ? -0.594 4.826 -8.672 1.00 91.06 83 ILE A N 1
ATOM 639 C CA . ILE A 1 83 ? 0.685 4.406 -9.246 1.00 91.06 83 ILE A CA 1
ATOM 640 C C . ILE A 1 83 ? 1.418 5.637 -9.747 1.00 91.06 83 ILE A C 1
ATOM 642 O O . ILE A 1 83 ? 0.816 6.508 -10.379 1.00 91.06 83 ILE A O 1
ATOM 646 N N . PHE A 1 84 ? 2.724 5.695 -9.497 1.00 91.88 84 PHE A N 1
ATOM 647 C CA . PHE A 1 84 ? 3.560 6.740 -10.070 1.00 91.88 84 PHE A CA 1
ATOM 648 C C . PHE A 1 84 ? 3.516 6.670 -11.611 1.00 91.88 84 PHE A C 1
ATOM 650 O O . PHE A 1 84 ? 3.540 5.565 -12.160 1.00 91.88 84 PHE A O 1
ATOM 657 N N . PRO A 1 85 ? 3.458 7.804 -12.332 1.00 89.12 85 PRO A N 1
ATOM 658 C CA . PRO A 1 85 ? 3.371 7.817 -13.792 1.00 89.12 85 PRO A CA 1
ATOM 659 C C . PRO A 1 85 ? 4.723 7.471 -14.438 1.00 89.12 85 PRO A C 1
ATOM 661 O O . PRO A 1 85 ? 5.416 8.333 -14.974 1.00 89.12 85 PRO A O 1
ATOM 664 N N . VAL A 1 86 ? 5.115 6.201 -14.359 1.00 87.56 86 VAL A N 1
ATOM 665 C CA . VAL A 1 86 ? 6.306 5.657 -15.023 1.00 87.56 86 VAL A CA 1
ATOM 666 C C . VAL A 1 86 ? 5.948 5.257 -16.450 1.00 87.56 86 VAL A C 1
ATOM 668 O O . VAL A 1 86 ? 4.864 4.718 -16.687 1.00 87.56 86 VAL A O 1
ATOM 671 N N . ASP A 1 87 ? 6.860 5.491 -17.396 1.00 88.19 87 ASP A N 1
ATOM 672 C CA . ASP A 1 87 ? 6.722 4.983 -18.762 1.00 88.19 87 ASP A CA 1
ATOM 673 C C . ASP A 1 87 ? 6.592 3.445 -18.738 1.00 88.19 87 ASP A C 1
ATOM 675 O O . ASP A 1 87 ? 7.518 2.764 -18.288 1.00 88.19 87 ASP A O 1
ATOM 679 N N . PRO A 1 88 ? 5.479 2.864 -19.226 1.00 82.56 88 PRO A N 1
ATOM 680 C CA . PRO A 1 88 ? 5.308 1.415 -19.280 1.00 82.56 88 PRO A CA 1
ATOM 681 C C . PRO A 1 88 ? 6.351 0.683 -20.139 1.00 82.56 88 PRO A C 1
ATOM 683 O O . PRO A 1 88 ? 6.464 -0.535 -20.015 1.00 82.56 88 PRO A O 1
ATOM 686 N N . ALA A 1 89 ? 7.069 1.392 -21.017 1.00 86.50 89 ALA A N 1
ATOM 687 C CA . ALA A 1 89 ? 8.137 0.846 -21.853 1.00 86.50 89 ALA A CA 1
ATOM 688 C C . ALA A 1 89 ? 9.535 0.924 -21.206 1.00 86.50 89 ALA A C 1
ATOM 690 O O . ALA A 1 89 ? 10.501 0.447 -21.805 1.00 86.50 89 ALA A O 1
ATOM 691 N N . ALA A 1 90 ? 9.663 1.514 -20.012 1.00 89.62 90 ALA A N 1
ATOM 692 C CA . ALA A 1 90 ? 10.926 1.553 -19.280 1.00 89.62 90 ALA A CA 1
ATOM 693 C C . ALA A 1 90 ? 11.413 0.143 -18.896 1.00 89.62 90 ALA A C 1
ATOM 695 O O . ALA A 1 90 ? 10.636 -0.814 -18.856 1.00 89.62 90 ALA A O 1
ATOM 696 N N . ASP A 1 91 ? 12.708 0.019 -18.588 1.00 92.44 91 ASP A N 1
ATOM 697 C CA . ASP A 1 91 ? 13.292 -1.242 -18.120 1.00 92.44 91 ASP A CA 1
ATOM 698 C C . ASP A 1 91 ? 12.529 -1.751 -16.879 1.00 92.44 91 ASP A C 1
ATOM 700 O O . ASP A 1 91 ? 12.481 -1.052 -15.862 1.00 92.44 91 ASP A O 1
ATOM 704 N N . PRO A 1 92 ? 11.939 -2.962 -16.923 1.00 88.38 92 PRO A N 1
ATOM 705 C CA . PRO A 1 92 ? 11.156 -3.503 -15.815 1.00 88.38 92 PRO A CA 1
ATOM 706 C C . PRO A 1 92 ? 11.968 -3.764 -14.542 1.00 88.38 92 PRO A C 1
ATOM 708 O O . PRO A 1 92 ? 11.367 -3.918 -13.479 1.00 88.38 92 PRO A O 1
ATOM 711 N N . ASN A 1 93 ? 13.300 -3.801 -14.628 1.00 92.12 93 ASN A N 1
ATOM 712 C CA . ASN A 1 93 ? 14.191 -3.946 -13.476 1.00 92.12 93 ASN A CA 1
ATOM 713 C C . ASN A 1 93 ? 14.684 -2.597 -12.931 1.00 92.12 93 ASN A C 1
ATOM 715 O O . ASN A 1 93 ? 15.389 -2.568 -11.922 1.00 92.12 93 ASN A O 1
ATOM 719 N N . HIS A 1 94 ? 14.324 -1.483 -13.572 1.00 92.00 94 HIS A N 1
ATOM 720 C CA . HIS A 1 94 ? 14.682 -0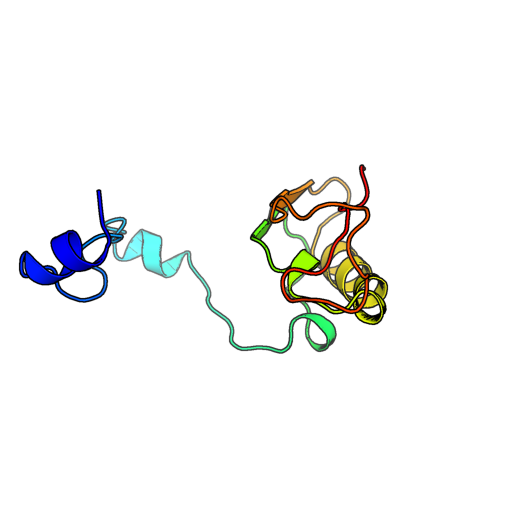.146 -13.121 1.00 92.00 94 HIS A CA 1
ATOM 721 C C . HIS A 1 94 ? 13.560 0.430 -12.250 1.00 92.00 94 HIS A C 1
ATOM 723 O O . HIS A 1 94 ? 12.459 0.708 -12.720 1.00 92.00 94 HIS A O 1
ATOM 729 N N . GLY A 1 95 ? 13.848 0.615 -10.966 1.00 90.75 95 GLY A N 1
ATOM 730 C CA . GLY A 1 95 ? 12.932 1.176 -9.977 1.00 90.75 95 GLY A CA 1
ATOM 731 C C . GLY A 1 95 ? 13.583 1.230 -8.589 1.00 90.75 95 GLY A C 1
ATOM 732 O O . GLY A 1 95 ? 14.767 0.907 -8.466 1.00 90.75 95 GLY A O 1
ATOM 733 N N . PRO A 1 96 ? 12.833 1.604 -7.537 1.00 93.75 96 PRO A N 1
ATOM 734 C CA . PRO A 1 96 ? 11.452 2.091 -7.562 1.00 93.75 96 PRO A CA 1
ATOM 735 C C . PRO A 1 96 ? 11.330 3.575 -7.989 1.00 93.75 96 PRO A C 1
ATOM 737 O O . PRO A 1 96 ? 12.254 4.351 -7.746 1.00 93.75 96 PRO A O 1
ATOM 740 N N . PRO A 1 97 ? 10.188 4.003 -8.571 1.00 94.44 97 PRO A N 1
ATOM 741 C CA . PRO A 1 97 ? 9.032 3.184 -8.938 1.00 94.44 97 PRO A CA 1
ATOM 742 C C . PRO A 1 97 ? 9.311 2.315 -10.177 1.00 94.44 97 PRO A C 1
ATOM 744 O O . PRO A 1 97 ? 9.801 2.802 -11.190 1.00 94.44 97 PRO A O 1
ATOM 747 N N . PHE A 1 98 ? 8.981 1.026 -10.100 1.00 95.25 98 PHE A N 1
ATOM 748 C CA . PHE A 1 98 ? 9.058 0.097 -11.226 1.00 95.25 98 PHE A CA 1
ATOM 749 C C . PHE A 1 98 ? 7.887 0.328 -12.192 1.00 95.25 98 PHE A C 1
ATOM 751 O O . PHE A 1 98 ? 6.756 0.541 -11.733 1.00 95.25 98 PHE A O 1
ATOM 758 N N . PRO A 1 99 ? 8.095 0.211 -13.516 1.00 92.31 99 PRO A N 1
ATOM 759 C CA . PRO A 1 99 ? 7.022 0.365 -14.489 1.00 92.31 99 PRO A CA 1
ATOM 760 C C . PRO A 1 99 ? 5.962 -0.726 -14.310 1.00 92.31 99 PRO A C 1
ATOM 762 O O . PRO A 1 99 ? 6.250 -1.907 -14.070 1.00 92.31 99 PRO A O 1
ATOM 765 N N . GLY A 1 100 ? 4.696 -0.335 -14.403 1.00 84.81 100 GLY A N 1
ATOM 766 C CA . GLY A 1 100 ? 3.585 -1.255 -14.228 1.00 84.81 100 GLY A CA 1
ATOM 767 C C . GLY A 1 100 ? 2.236 -0.559 -14.250 1.00 84.81 100 GLY A C 1
ATOM 768 O O . GLY A 1 100 ? 2.123 0.645 -14.044 1.00 84.81 100 GLY A O 1
ATOM 769 N N . LYS A 1 101 ? 1.200 -1.356 -14.489 1.00 79.44 101 LYS A N 1
ATOM 770 C CA . LYS A 1 101 ? -0.194 -0.965 -14.303 1.00 79.44 101 LYS A CA 1
ATOM 771 C C . LYS A 1 101 ? -0.761 -1.874 -13.226 1.00 79.44 101 LYS A C 1
ATOM 773 O O . LYS A 1 101 ? -0.517 -3.081 -13.270 1.00 79.44 101 LYS A O 1
ATOM 778 N N . ALA A 1 102 ? -1.479 -1.305 -12.266 1.00 68.31 102 ALA A N 1
ATOM 779 C CA . ALA A 1 102 ? -2.266 -2.107 -11.350 1.00 68.31 102 ALA A CA 1
ATOM 780 C C . ALA A 1 102 ? -3.330 -2.818 -12.191 1.00 68.31 102 ALA A C 1
ATOM 782 O O . ALA A 1 102 ? -3.809 -2.238 -13.176 1.00 68.31 102 ALA A O 1
ATOM 783 N N . PRO A 1 103 ? -3.654 -4.075 -11.863 1.00 66.81 103 PRO A N 1
ATOM 784 C CA . PRO A 1 103 ? -4.723 -4.776 -12.549 1.00 66.81 103 PRO A CA 1
ATOM 785 C C . PRO A 1 103 ? -6.000 -3.933 -12.476 1.00 66.81 103 PRO A C 1
ATOM 787 O O . PRO A 1 103 ? -6.383 -3.466 -11.405 1.00 66.81 103 PRO A O 1
ATOM 790 N N . ALA A 1 104 ? -6.624 -3.706 -13.631 1.00 55.88 104 ALA A N 1
ATOM 791 C CA . ALA A 1 104 ? -7.978 -3.182 -13.664 1.00 55.88 104 ALA A CA 1
ATOM 792 C C . ALA A 1 104 ? -8.905 -4.284 -13.136 1.00 55.88 104 ALA A C 1
ATOM 794 O O . ALA A 1 104 ? -8.816 -5.422 -13.606 1.00 55.88 104 ALA A O 1
ATOM 795 N N . VAL A 1 105 ? -9.721 -3.951 -12.135 1.00 50.97 105 VAL A N 1
ATOM 796 C CA . VAL A 1 105 ? -10.853 -4.781 -11.695 1.00 50.97 105 VAL A CA 1
ATOM 797 C C . VAL A 1 105 ? -11.958 -4.792 -12.742 1.00 50.97 105 VAL A C 1
ATOM 799 O O . VAL A 1 105 ? -12.143 -3.750 -13.414 1.00 50.97 105 VAL A O 1
#

Foldseek 3Di:
DDPVVVVVVVQDVCRVPDPVQDPVRVVVDDDDDDDCLPPADAAADQEAEAEQPCQQDQPVSNVSVVVSVVRRHDVNHDYDYDHDPDDLPPDQRDDDSGRDDDDDD

Organism: Haematococcus lacustris (NCBI:txid44745)

InterPro domains:
  IPR008854 TPMT family [PF05724] (25-98)
  IPR008854 TPMT family [PS51585] (1-105)
  IPR029063 S-adenosyl-L-methionine-dependent methyltransferase superfamily [G3DSA:3.40.50.150] (3-105)
  IPR029063 S-adenosyl-L-methionine-dependent methyltransferase superfamily [SSF53335] (25-98)

pLDDT: mean 85.01, std 13.03, range [50.97, 97.44]